Protein AF-A0AA91LRN6-F1 (afdb_monomer)

pLDDT: mean 87.01, std 10.91, range [39.53, 97.06]

Mean predicted aligned error: 8.02 Å

Structure (mmCIF, N/CA/C/O backbone):
data_AF-A0AA91LRN6-F1
#
_entry.id   AF-A0AA91LRN6-F1
#
loop_
_atom_site.group_PDB
_atom_site.id
_atom_site.type_sy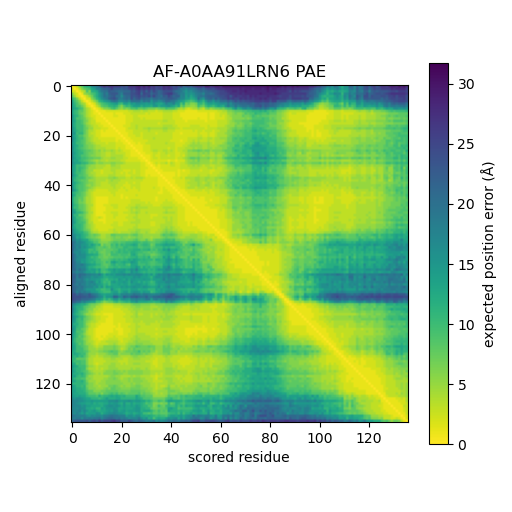mbol
_atom_site.label_atom_id
_atom_site.label_alt_id
_atom_site.label_comp_id
_atom_site.label_asym_id
_atom_site.label_entity_id
_atom_site.label_seq_id
_atom_site.pdbx_PDB_ins_code
_atom_site.Cartn_x
_atom_site.Cartn_y
_atom_site.Cartn_z
_atom_site.occupancy
_atom_site.B_iso_or_equiv
_atom_site.auth_seq_id
_atom_site.auth_comp_id
_atom_site.auth_asym_id
_atom_site.auth_atom_id
_atom_site.pdbx_PDB_model_num
ATOM 1 N N . MET A 1 1 ? -13.166 9.622 19.431 1.00 39.53 1 MET A N 1
ATOM 2 C CA . MET A 1 1 ? -14.443 9.767 18.699 1.00 39.53 1 MET A CA 1
ATOM 3 C C . MET A 1 1 ? -14.445 8.723 17.600 1.00 39.53 1 MET A C 1
ATOM 5 O O . MET A 1 1 ? -13.509 8.712 16.818 1.00 39.53 1 MET A O 1
ATOM 9 N N . THR A 1 2 ? -15.410 7.809 17.584 1.00 45.47 2 THR A N 1
ATOM 10 C CA . THR A 1 2 ? -15.503 6.747 16.569 1.00 45.47 2 THR A CA 1
ATOM 11 C C . THR A 1 2 ? -16.208 7.320 15.342 1.00 45.47 2 THR A C 1
ATOM 13 O O . THR A 1 2 ? -17.369 7.720 15.434 1.00 45.47 2 THR A O 1
ATOM 16 N N . GLN A 1 3 ? -15.496 7.440 14.223 1.00 47.72 3 GLN A N 1
ATOM 17 C CA . GLN A 1 3 ? -16.034 7.986 12.976 1.00 47.72 3 GLN A CA 1
ATOM 18 C C . GLN A 1 3 ? -17.075 7.011 12.400 1.00 47.72 3 GLN A C 1
ATOM 20 O O . GLN A 1 3 ? -16.844 5.801 12.379 1.00 47.72 3 GLN A O 1
ATOM 25 N N . LYS A 1 4 ? -18.250 7.508 11.990 1.00 46.38 4 LYS A N 1
ATOM 26 C CA . LYS A 1 4 ? -19.282 6.664 11.370 1.00 46.38 4 LYS A CA 1
ATOM 27 C C . LYS A 1 4 ? -18.861 6.298 9.936 1.00 46.38 4 LYS A C 1
ATOM 29 O O . LYS A 1 4 ? -18.309 7.154 9.250 1.00 46.38 4 LYS A O 1
ATOM 34 N N . PRO A 1 5 ? -19.172 5.082 9.443 1.00 51.66 5 PRO A N 1
ATOM 35 C CA . PRO A 1 5 ? -18.763 4.635 8.105 1.00 51.66 5 PRO A CA 1
ATOM 36 C C . PRO A 1 5 ? -19.246 5.528 6.949 1.00 51.66 5 PRO A C 1
ATOM 38 O O . PRO A 1 5 ? -18.611 5.561 5.904 1.00 51.66 5 PRO A O 1
ATOM 41 N N . SER A 1 6 ? -20.355 6.256 7.131 1.00 53.31 6 SER A N 1
ATOM 42 C CA . SER A 1 6 ? -20.955 7.137 6.116 1.00 53.31 6 SER A CA 1
ATOM 43 C C . SER A 1 6 ? -20.172 8.421 5.835 1.00 53.31 6 SER A C 1
ATOM 45 O O . SER A 1 6 ? -20.458 9.078 4.840 1.00 53.31 6 SER A O 1
ATOM 47 N N . ASP A 1 7 ? -19.218 8.780 6.697 1.00 61.09 7 ASP A N 1
ATOM 48 C CA . ASP A 1 7 ? -18.467 10.039 6.600 1.00 61.09 7 ASP A CA 1
ATOM 49 C C . ASP A 1 7 ? -17.042 9.814 6.066 1.00 61.09 7 ASP A C 1
ATOM 51 O O . ASP A 1 7 ? -16.224 10.736 6.043 1.00 61.09 7 ASP A O 1
ATOM 55 N N . LEU A 1 8 ? -16.719 8.578 5.670 1.00 66.38 8 LEU A N 1
ATOM 56 C CA . LEU A 1 8 ? -15.409 8.251 5.131 1.00 66.38 8 LEU A CA 1
ATOM 57 C C . LEU A 1 8 ? -15.291 8.771 3.693 1.00 66.38 8 LEU A C 1
ATOM 59 O O . LEU A 1 8 ? -16.215 8.594 2.894 1.00 66.38 8 LEU A O 1
ATOM 63 N N . PRO A 1 9 ? -14.164 9.415 3.342 1.00 70.88 9 PRO A N 1
ATOM 64 C CA . PRO A 1 9 ? -13.931 9.855 1.977 1.00 70.88 9 PRO A CA 1
ATOM 65 C C . PRO A 1 9 ? -13.930 8.653 1.031 1.00 70.88 9 PRO A C 1
ATOM 67 O O . PRO A 1 9 ? -13.546 7.546 1.416 1.00 70.88 9 PRO A O 1
ATOM 70 N N . ALA A 1 10 ? -14.324 8.891 -0.222 1.00 86.12 10 ALA A N 1
ATOM 71 C CA . ALA A 1 10 ? -14.219 7.889 -1.273 1.00 86.12 10 ALA A CA 1
ATOM 72 C C . ALA A 1 10 ? -12.788 7.339 -1.325 1.00 86.12 10 ALA A C 1
ATOM 74 O O . ALA A 1 10 ? -11.817 8.100 -1.376 1.00 86.12 10 ALA A O 1
ATOM 75 N N . LEU A 1 11 ? -12.668 6.015 -1.290 1.00 94.44 11 LEU A N 1
ATOM 76 C CA . LEU A 1 11 ? -11.387 5.335 -1.359 1.00 94.44 11 LEU A CA 1
ATOM 77 C C . LEU A 1 11 ? -11.141 4.820 -2.772 1.00 94.44 11 LEU A C 1
ATOM 79 O O . LEU A 1 11 ? -12.054 4.642 -3.573 1.00 94.44 11 LEU A O 1
ATOM 83 N N . TRP A 1 12 ? -9.878 4.565 -3.059 1.00 96.88 12 TRP A N 1
ATOM 84 C CA . TRP A 1 12 ? -9.391 4.073 -4.332 1.00 96.88 12 TRP A CA 1
ATOM 85 C C . TRP A 1 12 ? -8.461 2.900 -4.098 1.00 96.88 12 TRP A C 1
ATOM 87 O O . TRP A 1 12 ? -7.821 2.790 -3.047 1.00 96.88 12 TRP A O 1
ATOM 97 N N . ARG A 1 13 ? -8.373 2.022 -5.091 1.00 96.31 13 ARG A N 1
ATOM 98 C CA . ARG A 1 13 ? -7.483 0.866 -5.070 1.00 96.31 13 ARG A CA 1
ATOM 99 C C . ARG A 1 13 ? -7.028 0.532 -6.476 1.00 96.31 13 ARG A C 1
ATOM 101 O O . ARG A 1 13 ? -7.812 0.609 -7.416 1.00 96.31 13 ARG A O 1
ATOM 108 N N . VAL A 1 14 ? -5.775 0.108 -6.598 1.00 95.62 14 VAL A N 1
ATOM 109 C CA . VAL A 1 14 ? -5.311 -0.625 -7.777 1.00 95.62 14 VAL A CA 1
ATOM 110 C C . VAL A 1 14 ? -5.374 -2.113 -7.453 1.00 95.62 14 VAL A C 1
ATOM 112 O O . VAL A 1 14 ? -4.782 -2.553 -6.470 1.00 95.62 14 VAL A O 1
ATOM 115 N N . GLY A 1 15 ? -6.120 -2.872 -8.249 1.00 94.56 15 GLY A N 1
ATOM 116 C CA . GLY A 1 15 ? -6.317 -4.310 -8.067 1.00 94.56 15 GLY A CA 1
ATOM 117 C C . GLY A 1 15 ? -6.213 -5.078 -9.380 1.00 94.56 15 GLY A C 1
ATOM 118 O O . GLY A 1 15 ? -6.106 -4.482 -10.453 1.00 94.56 15 GLY A O 1
ATOM 119 N N . TYR A 1 16 ? -6.241 -6.407 -9.300 1.00 94.62 16 TYR A N 1
ATOM 120 C CA . TYR A 1 16 ? -6.228 -7.258 -10.487 1.00 94.62 16 TYR A CA 1
ATOM 121 C C . TYR A 1 16 ? -7.581 -7.207 -11.205 1.00 94.62 16 TYR A C 1
ATOM 123 O O . TYR A 1 16 ? -8.620 -7.333 -10.568 1.00 94.62 16 TYR A O 1
ATOM 131 N N . TYR A 1 17 ? -7.587 -7.050 -12.529 1.00 95.38 17 TYR A N 1
ATOM 132 C CA . TYR A 1 17 ? -8.802 -6.771 -13.310 1.00 95.38 17 TYR A CA 1
ATOM 133 C C . TYR A 1 17 ? -9.953 -7.773 -13.109 1.00 95.38 17 TYR A C 1
ATOM 135 O O . TYR A 1 17 ? -11.114 -7.380 -13.190 1.00 95.38 17 TYR A O 1
ATOM 143 N N . ALA A 1 18 ? -9.645 -9.053 -12.874 1.00 95.00 18 ALA A N 1
ATOM 144 C CA . ALA A 1 18 ? -10.660 -10.097 -12.737 1.00 95.00 18 ALA A CA 1
ATOM 145 C C . ALA A 1 18 ? -11.403 -10.030 -11.393 1.00 95.00 18 ALA A C 1
ATOM 147 O O . ALA A 1 18 ? -12.564 -10.420 -11.320 1.00 95.00 18 ALA A O 1
ATOM 148 N N . ASP A 1 19 ? -10.736 -9.537 -10.348 1.00 95.69 19 ASP A N 1
ATOM 149 C CA . ASP A 1 19 ? -11.310 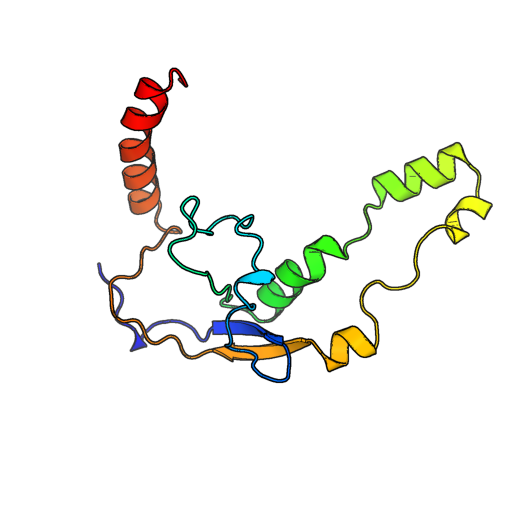-9.317 -9.023 1.00 95.69 19 ASP A CA 1
ATOM 150 C C . ASP A 1 19 ? -10.501 -8.226 -8.296 1.00 95.69 19 ASP A C 1
ATOM 152 O O . ASP A 1 19 ? -9.556 -8.521 -7.556 1.00 95.69 19 ASP A O 1
ATOM 156 N N . PRO A 1 20 ? -10.811 -6.939 -8.532 1.00 94.94 20 PRO A N 1
ATOM 157 C CA . PRO A 1 20 ? -9.980 -5.847 -8.038 1.00 94.94 20 PRO A CA 1
ATOM 158 C C . PRO A 1 20 ? -10.080 -5.658 -6.522 1.00 94.94 20 PRO A C 1
ATOM 160 O O . PRO A 1 20 ? -9.185 -5.050 -5.931 1.00 94.94 20 PRO A O 1
ATOM 163 N N . PHE A 1 21 ? -11.126 -6.188 -5.884 1.00 94.81 21 PHE A N 1
ATOM 164 C CA . PHE A 1 21 ? -11.319 -6.150 -4.431 1.00 94.81 21 PHE A CA 1
ATOM 165 C C . PHE A 1 21 ? -10.891 -7.451 -3.744 1.00 94.81 21 PHE A C 1
ATOM 167 O O . PHE A 1 21 ? -10.777 -7.485 -2.519 1.00 94.81 21 PHE A O 1
ATOM 174 N N . GLY A 1 22 ? -10.609 -8.493 -4.526 1.00 93.50 22 GLY A N 1
ATOM 175 C CA . GLY A 1 22 ? -10.072 -9.752 -4.050 1.00 93.50 22 GLY A CA 1
ATOM 176 C C . GLY A 1 22 ? -8.754 -9.579 -3.306 1.00 93.50 22 GLY A C 1
ATOM 177 O O . GLY A 1 22 ? -7.882 -8.774 -3.662 1.00 93.50 22 GLY A O 1
ATOM 178 N N . PHE A 1 23 ? -8.598 -10.378 -2.256 1.00 92.19 23 PHE A N 1
ATOM 179 C CA . PHE A 1 23 ? -7.296 -10.597 -1.648 1.00 92.19 23 PHE A CA 1
ATOM 180 C C . PHE A 1 23 ? -6.424 -11.412 -2.597 1.00 92.19 23 PHE A C 1
ATOM 182 O O . PHE A 1 23 ? -6.902 -12.364 -3.216 1.00 92.19 23 PHE A O 1
ATOM 189 N N . THR A 1 24 ? -5.127 -11.107 -2.631 1.00 87.56 24 THR A N 1
ATOM 190 C CA . THR A 1 24 ? -4.147 -11.994 -3.263 1.00 87.56 24 THR A CA 1
ATOM 191 C C . THR A 1 24 ? -4.312 -13.421 -2.698 1.00 87.56 24 THR A C 1
ATOM 193 O O . THR A 1 24 ? -4.548 -13.575 -1.484 1.00 87.56 24 THR A O 1
ATOM 196 N N . PRO A 1 25 ? -4.260 -14.465 -3.555 1.00 88.50 25 PRO A N 1
ATOM 197 C CA . PRO A 1 25 ? -4.304 -15.856 -3.115 1.00 88.50 25 PRO A CA 1
ATOM 198 C C . PRO A 1 25 ? -3.304 -16.114 -1.990 1.00 88.50 25 PRO A C 1
ATOM 200 O O . PRO A 1 25 ? -2.210 -15.554 -1.989 1.00 88.50 25 PRO A O 1
ATOM 203 N N . LEU A 1 26 ? -3.705 -16.911 -0.998 1.00 89.62 26 LEU A N 1
ATOM 204 C CA . LEU A 1 26 ? -2.935 -17.069 0.238 1.00 89.62 26 LEU A CA 1
ATOM 205 C C . LEU A 1 26 ? -1.539 -17.655 -0.020 1.00 89.62 26 LEU A C 1
ATOM 207 O O . LEU A 1 26 ? -0.580 -17.247 0.620 1.00 89.62 26 LEU A O 1
ATOM 211 N N . ASP A 1 27 ? -1.431 -18.562 -0.986 1.00 89.06 27 ASP A N 1
ATOM 212 C CA . ASP A 1 27 ? -0.187 -19.177 -1.455 1.00 89.06 27 ASP A CA 1
ATOM 213 C C . ASP A 1 27 ? 0.779 -18.185 -2.125 1.00 89.06 27 ASP A C 1
ATOM 215 O O . ASP A 1 27 ? 1.972 -18.460 -2.223 1.00 89.06 27 ASP A O 1
ATOM 219 N N . LEU A 1 28 ? 0.274 -17.024 -2.550 1.00 86.38 28 LEU A N 1
ATOM 220 C CA . LEU A 1 28 ? 1.043 -15.942 -3.167 1.00 86.38 28 LEU A CA 1
ATOM 221 C C . LEU A 1 28 ? 1.200 -14.720 -2.244 1.00 86.38 28 LEU A C 1
ATOM 223 O O . LEU A 1 28 ? 1.840 -13.745 -2.634 1.00 86.38 28 LEU A O 1
ATOM 227 N N . TYR A 1 29 ? 0.595 -14.729 -1.050 1.00 90.00 29 TYR A N 1
ATOM 228 C CA . TYR A 1 29 ? 0.615 -13.592 -0.129 1.00 90.00 29 TYR A CA 1
ATOM 229 C C . TYR A 1 29 ? 1.931 -13.570 0.661 1.00 90.00 29 TYR A C 1
ATOM 231 O O . TYR A 1 29 ? 2.249 -14.518 1.375 1.00 90.00 29 TYR A O 1
ATOM 239 N N . SER A 1 30 ? 2.699 -12.487 0.547 1.00 88.12 30 SER A N 1
ATOM 240 C CA . SER A 1 30 ? 4.049 -12.379 1.120 1.00 88.12 30 SER A CA 1
ATOM 241 C C . SER A 1 30 ? 4.092 -12.047 2.613 1.00 88.12 30 SER A C 1
ATOM 243 O O . SER A 1 30 ? 5.119 -12.297 3.238 1.00 88.12 30 SER A O 1
ATOM 245 N N . PHE A 1 31 ? 3.026 -11.461 3.173 1.00 89.81 31 PHE A N 1
ATOM 246 C CA . PHE A 1 31 ? 2.971 -10.963 4.560 1.00 89.81 31 PHE A CA 1
ATOM 247 C C . PHE A 1 31 ? 4.126 -10.012 4.939 1.00 89.81 31 PHE A C 1
ATOM 249 O O . PHE A 1 31 ? 4.550 -9.961 6.091 1.00 89.81 31 PHE A O 1
ATOM 256 N N . ASN A 1 32 ? 4.668 -9.270 3.972 1.00 88.12 32 ASN A N 1
ATOM 257 C CA . ASN A 1 32 ? 5.861 -8.440 4.157 1.00 88.12 32 ASN A CA 1
ATOM 258 C C . ASN A 1 32 ? 5.596 -6.931 4.027 1.00 88.12 32 ASN A C 1
ATOM 260 O O . ASN A 1 32 ? 6.545 -6.145 3.991 1.00 88.12 32 ASN A O 1
ATOM 264 N N . HIS A 1 33 ? 4.334 -6.507 3.948 1.00 87.56 33 HIS A N 1
ATOM 265 C CA . HIS A 1 33 ? 3.979 -5.096 3.880 1.00 87.56 33 HIS A CA 1
ATOM 266 C C . HIS A 1 33 ? 3.754 -4.489 5.271 1.00 87.56 33 HIS A C 1
ATOM 268 O O . HIS A 1 33 ? 3.509 -5.175 6.259 1.00 87.56 33 HIS A O 1
ATOM 274 N N . ARG A 1 34 ? 3.808 -3.152 5.347 1.00 88.56 34 ARG A N 1
ATOM 275 C CA . ARG A 1 34 ? 3.834 -2.364 6.599 1.00 88.56 34 ARG A CA 1
ATOM 276 C C . ARG A 1 34 ? 2.737 -2.705 7.619 1.00 88.56 34 ARG A C 1
ATOM 278 O O . ARG A 1 34 ? 2.941 -2.492 8.806 1.00 88.56 34 ARG A O 1
ATOM 285 N N . PHE A 1 35 ? 1.576 -3.155 7.152 1.00 91.69 35 PHE A N 1
ATOM 286 C CA . PHE A 1 35 ? 0.397 -3.422 7.985 1.00 91.69 35 PHE A CA 1
ATOM 287 C C . PHE A 1 35 ? -0.077 -4.875 7.858 1.00 91.69 35 PHE A C 1
ATOM 289 O O . PHE A 1 35 ? -1.230 -5.176 8.165 1.00 91.69 35 PHE A O 1
ATOM 296 N N . ASP A 1 36 ? 0.779 -5.767 7.365 1.00 93.31 36 ASP A N 1
ATOM 297 C CA . ASP A 1 36 ? 0.481 -7.193 7.364 1.00 93.31 36 ASP A CA 1
ATOM 298 C C . ASP A 1 36 ? 0.592 -7.773 8.779 1.00 93.31 36 ASP A C 1
ATOM 300 O O . ASP A 1 36 ? 1.377 -7.318 9.614 1.00 93.31 36 ASP A O 1
ATOM 304 N N . ASP A 1 37 ? -0.222 -8.791 9.056 1.00 91.19 37 ASP A N 1
ATOM 305 C CA . ASP A 1 37 ? -0.175 -9.510 10.324 1.00 91.19 37 ASP A CA 1
ATOM 306 C C . ASP A 1 37 ? 1.045 -10.427 10.369 1.00 91.19 37 ASP A C 1
ATOM 308 O O . ASP A 1 37 ? 1.112 -11.402 9.624 1.00 91.19 37 ASP A O 1
ATOM 312 N N . ILE A 1 38 ? 1.959 -10.182 11.306 1.00 87.75 38 ILE A N 1
ATOM 313 C CA . ILE A 1 38 ? 3.172 -10.996 11.496 1.00 87.75 38 ILE A CA 1
ATOM 314 C C . ILE A 1 38 ? 2.883 -12.469 11.829 1.00 87.75 38 ILE A C 1
ATOM 316 O O . ILE A 1 38 ? 3.753 -13.323 11.693 1.00 87.75 38 ILE A O 1
ATOM 320 N N . HIS A 1 39 ? 1.667 -12.778 12.288 1.00 91.06 39 HIS A N 1
ATOM 321 C CA . HIS A 1 39 ? 1.224 -14.136 12.604 1.00 91.06 39 HIS A CA 1
ATOM 322 C C . HIS A 1 39 ? 0.382 -14.764 11.483 1.00 91.06 39 HIS A C 1
ATOM 324 O O . HIS A 1 39 ? -0.168 -15.849 11.668 1.00 91.06 39 HIS A O 1
ATOM 330 N N . HIS A 1 40 ? 0.274 -14.095 10.332 1.00 92.25 40 HIS A N 1
ATOM 331 C CA . HIS A 1 40 ? -0.422 -14.551 9.129 1.00 92.25 40 HIS A CA 1
ATOM 332 C C . HIS A 1 40 ? -1.903 -14.921 9.356 1.00 92.25 40 HIS A C 1
ATOM 334 O O . HIS A 1 40 ? -2.470 -15.754 8.646 1.00 92.25 40 HIS A O 1
ATOM 340 N N . ARG A 1 41 ? -2.558 -14.309 10.350 1.00 90.75 41 ARG A N 1
ATOM 341 C CA . ARG A 1 41 ? -3.952 -14.607 10.727 1.00 90.75 41 ARG A CA 1
ATOM 342 C C . ARG A 1 41 ? -4.965 -13.981 9.776 1.00 90.75 41 ARG A C 1
ATOM 344 O O . ARG A 1 41 ? -6.073 -14.491 9.636 1.00 90.75 41 ARG A O 1
ATOM 351 N N . PHE A 1 42 ? -4.607 -12.868 9.144 1.00 90.31 42 PHE A N 1
ATOM 352 C CA . PHE A 1 42 ? -5.457 -12.149 8.200 1.00 90.31 42 PHE A CA 1
ATOM 353 C C . PHE A 1 42 ? -4.630 -11.516 7.079 1.00 90.31 42 PHE A C 1
ATOM 355 O O . PHE A 1 42 ? -3.443 -11.250 7.240 1.00 90.31 42 PHE A O 1
ATOM 362 N N . ARG A 1 43 ? -5.279 -11.287 5.933 1.00 92.88 43 ARG A N 1
ATOM 363 C CA . ARG A 1 43 ? -4.708 -10.592 4.771 1.00 92.88 43 ARG A CA 1
ATOM 364 C C . ARG A 1 43 ? -5.157 -9.135 4.781 1.00 92.88 43 ARG A C 1
ATOM 366 O O . ARG A 1 43 ? -6.263 -8.839 5.236 1.00 92.88 43 ARG A O 1
ATOM 373 N N . THR A 1 44 ? -4.339 -8.257 4.222 1.00 92.94 44 THR A N 1
ATOM 374 C CA . THR A 1 44 ? -4.570 -6.811 4.220 1.00 92.94 44 THR A CA 1
ATOM 375 C C . THR A 1 44 ? -4.921 -6.326 2.813 1.00 92.94 44 THR A C 1
ATOM 377 O O . THR A 1 44 ? -4.364 -6.776 1.811 1.00 92.94 44 THR A O 1
ATOM 380 N N . LEU A 1 45 ? -5.875 -5.395 2.717 1.00 92.44 45 LEU A N 1
ATOM 381 C CA . LEU A 1 45 ? -6.163 -4.658 1.486 1.00 92.44 45 LEU A CA 1
ATOM 382 C C . LEU A 1 45 ? -5.719 -3.212 1.659 1.00 92.44 45 LEU A C 1
ATOM 384 O O . LEU A 1 45 ? -6.147 -2.524 2.581 1.00 92.44 45 LEU A O 1
ATOM 388 N N . TYR A 1 46 ? -4.892 -2.750 0.728 1.00 93.50 46 TYR A N 1
ATOM 389 C CA . TYR A 1 46 ? -4.447 -1.368 0.662 1.00 93.50 46 TYR A CA 1
ATOM 390 C C . TYR A 1 46 ? -5.375 -0.552 -0.238 1.00 93.50 46 TYR A C 1
ATOM 392 O O . TYR A 1 46 ? -5.676 -0.956 -1.367 1.00 93.50 46 TYR A O 1
ATOM 400 N N . CYS A 1 47 ? -5.801 0.597 0.282 1.00 94.88 47 CYS A N 1
ATOM 401 C CA . CYS A 1 47 ? -6.609 1.605 -0.395 1.00 94.88 47 CYS A CA 1
ATOM 402 C C . CYS A 1 47 ? -6.041 2.994 -0.065 1.00 94.88 47 CYS A C 1
ATOM 404 O O . CYS A 1 47 ? -5.380 3.161 0.961 1.00 94.88 47 CYS A O 1
ATOM 406 N N . ALA A 1 48 ? -6.320 3.998 -0.893 1.00 94.44 48 ALA A N 1
ATOM 407 C CA . ALA A 1 48 ? -5.965 5.386 -0.599 1.00 94.44 48 ALA A CA 1
ATOM 408 C C . ALA A 1 48 ? -7.138 6.334 -0.849 1.00 94.44 48 ALA A C 1
ATOM 410 O O . ALA A 1 48 ? -8.027 6.040 -1.639 1.00 94.44 48 ALA A O 1
ATOM 411 N N . ALA A 1 49 ? -7.119 7.499 -0.204 1.00 92.88 49 ALA A N 1
ATOM 412 C CA . ALA A 1 49 ? -8.140 8.531 -0.401 1.00 92.88 49 ALA A CA 1
ATOM 413 C C . ALA A 1 49 ? -8.052 9.222 -1.776 1.00 92.88 49 ALA A C 1
ATOM 415 O O . ALA A 1 49 ? -9.023 9.819 -2.228 1.00 92.88 49 ALA A O 1
ATOM 416 N N . LEU A 1 50 ? -6.892 9.150 -2.442 1.00 94.12 50 LEU A N 1
ATOM 417 C CA . LEU A 1 50 ? -6.655 9.763 -3.749 1.00 94.12 50 LEU A CA 1
ATOM 418 C C . LEU A 1 50 ? -6.184 8.713 -4.769 1.00 94.12 50 LEU A C 1
ATOM 420 O O . LEU A 1 50 ? -5.292 7.920 -4.437 1.00 94.12 50 LEU A O 1
ATOM 424 N N . PRO A 1 51 ? -6.697 8.743 -6.015 1.00 95.19 51 PRO A N 1
ATOM 425 C CA . PRO A 1 51 ? -6.227 7.903 -7.117 1.00 95.19 51 PRO A CA 1
ATOM 426 C C . PRO A 1 51 ? -4.709 7.927 -7.316 1.00 95.19 51 PRO A C 1
ATOM 428 O O . PRO A 1 51 ? -4.064 6.894 -7.498 1.00 95.19 51 PRO A O 1
ATOM 431 N N . GLU A 1 52 ? -4.124 9.123 -7.265 1.00 95.25 52 GLU A N 1
ATOM 432 C CA . GLU A 1 52 ? -2.707 9.357 -7.516 1.00 95.25 52 GLU A CA 1
ATOM 433 C C . GLU A 1 52 ? -1.844 8.706 -6.440 1.00 95.25 52 GLU A C 1
ATOM 435 O O . GLU A 1 52 ? -0.769 8.189 -6.743 1.00 95.25 52 GLU A O 1
ATOM 440 N N . THR A 1 53 ? -2.317 8.693 -5.192 1.00 94.12 53 THR A N 1
ATOM 441 C CA . THR A 1 53 ? -1.629 8.012 -4.094 1.00 94.12 53 THR A CA 1
ATOM 442 C C . THR A 1 53 ? -1.616 6.505 -4.325 1.00 94.12 53 THR A C 1
ATOM 444 O O . THR A 1 53 ? -0.554 5.902 -4.213 1.00 94.12 53 THR A O 1
ATOM 447 N N . CYS A 1 54 ? -2.733 5.897 -4.748 1.00 93.81 54 CYS A N 1
ATOM 448 C CA . CYS A 1 54 ? -2.750 4.471 -5.101 1.00 93.81 54 CYS A CA 1
ATOM 449 C C . CYS A 1 54 ? -1.727 4.133 -6.185 1.00 93.81 54 CYS A C 1
ATOM 451 O O . CYS A 1 54 ? -0.976 3.169 -6.051 1.00 93.81 54 CYS A O 1
ATOM 453 N N . LEU A 1 55 ? -1.683 4.935 -7.251 1.00 93.12 55 LEU A N 1
ATOM 454 C CA . LEU A 1 55 ? -0.736 4.722 -8.342 1.00 93.12 55 LEU A CA 1
ATOM 455 C C . LEU A 1 55 ? 0.713 4.889 -7.868 1.00 93.12 55 LEU A C 1
ATOM 457 O O . LEU A 1 55 ? 1.562 4.091 -8.244 1.00 93.12 55 LEU A O 1
ATOM 461 N N . ARG A 1 56 ? 1.012 5.880 -7.022 1.00 91.81 56 ARG A N 1
ATOM 462 C CA . ARG A 1 56 ? 2.371 6.099 -6.491 1.00 91.81 56 ARG A CA 1
ATOM 463 C C . ARG A 1 56 ? 2.870 4.956 -5.614 1.00 91.81 56 ARG A C 1
ATOM 465 O O . ARG A 1 56 ? 4.055 4.641 -5.689 1.00 91.81 56 ARG A O 1
ATOM 472 N N . GLU A 1 57 ? 1.997 4.374 -4.799 1.00 91.00 57 GLU A N 1
ATOM 473 C CA . GLU A 1 57 ? 2.333 3.220 -3.959 1.00 91.00 57 GLU A CA 1
ATOM 474 C C . GLU A 1 57 ? 2.581 1.977 -4.822 1.00 91.00 57 GLU A C 1
ATOM 476 O O . GLU A 1 57 ? 3.615 1.334 -4.700 1.00 91.00 57 GLU A O 1
ATOM 481 N N . VAL A 1 58 ? 1.689 1.680 -5.771 1.00 90.31 58 VAL A N 1
ATOM 482 C CA . VAL A 1 58 ? 1.798 0.476 -6.616 1.00 90.31 58 VAL A CA 1
ATOM 483 C C . VAL A 1 58 ? 2.957 0.558 -7.609 1.00 90.31 58 VAL A C 1
ATOM 485 O O . VAL A 1 58 ? 3.615 -0.437 -7.889 1.00 90.31 58 VAL A O 1
ATOM 488 N N . LEU A 1 59 ? 3.220 1.743 -8.158 1.00 89.56 59 LEU A N 1
ATOM 489 C CA . LEU A 1 59 ? 4.321 1.962 -9.095 1.00 89.56 59 LEU A CA 1
ATOM 490 C C . LEU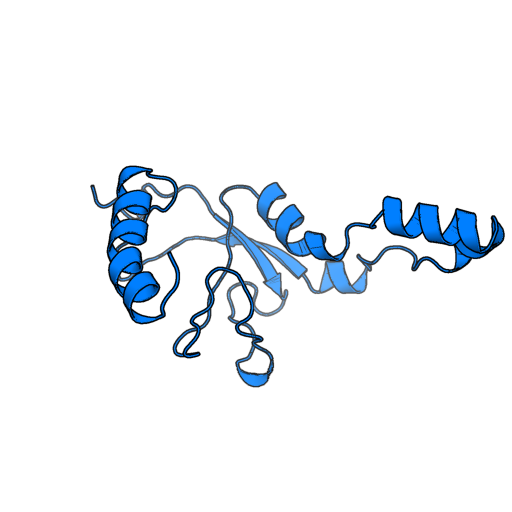 A 1 59 ? 5.644 2.246 -8.372 1.00 89.56 59 LEU A C 1
ATOM 492 O O . LEU A 1 59 ? 6.628 2.584 -9.030 1.00 89.56 59 LEU A O 1
ATOM 496 N N . ALA A 1 60 ? 5.683 2.154 -7.036 1.00 86.69 60 ALA A N 1
ATOM 497 C CA . ALA A 1 60 ? 6.858 2.519 -6.263 1.00 86.69 60 ALA A CA 1
ATOM 498 C C . ALA A 1 60 ? 8.089 1.702 -6.664 1.00 86.69 60 ALA A C 1
ATOM 500 O O . ALA A 1 60 ? 9.133 2.296 -6.923 1.00 86.69 60 ALA A O 1
ATOM 501 N N . ASP A 1 61 ? 7.916 0.389 -6.810 1.00 78.31 61 ASP A N 1
ATOM 502 C CA . ASP A 1 61 ? 8.972 -0.561 -7.182 1.00 78.31 61 ASP A CA 1
ATOM 503 C C . ASP A 1 61 ? 9.444 -0.397 -8.633 1.00 78.31 61 ASP A C 1
ATOM 505 O O . ASP A 1 61 ? 10.502 -0.882 -9.023 1.00 78.31 61 ASP A O 1
ATOM 509 N N . PHE A 1 62 ? 8.665 0.311 -9.450 1.00 81.44 62 PHE A N 1
ATOM 510 C CA . PHE A 1 62 ? 8.996 0.618 -10.837 1.00 81.44 62 PHE A CA 1
ATOM 511 C C . PHE A 1 62 ? 9.720 1.955 -10.996 1.00 81.44 62 PHE A C 1
ATOM 513 O O . PHE A 1 62 ? 10.055 2.338 -12.122 1.00 81.44 62 PHE A O 1
ATOM 520 N N . ARG A 1 63 ? 9.950 2.691 -9.901 1.00 81.69 63 ARG A N 1
ATOM 521 C CA . ARG A 1 63 ? 10.713 3.937 -9.951 1.00 81.69 63 ARG A CA 1
ATOM 522 C C . ARG A 1 63 ? 12.185 3.621 -10.229 1.00 81.69 63 ARG A C 1
ATOM 524 O O . ARG A 1 63 ? 12.787 2.865 -9.471 1.00 81.69 63 ARG A O 1
ATOM 531 N N . PRO A 1 64 ? 12.784 4.205 -11.279 1.00 80.50 64 PRO A N 1
ATOM 532 C CA . PRO A 1 64 ? 14.208 4.041 -11.519 1.00 80.50 64 PRO A CA 1
ATOM 533 C C . PRO A 1 64 ? 15.016 4.662 -10.372 1.00 80.50 64 PRO A C 1
ATOM 535 O O . PRO A 1 64 ? 14.791 5.819 -10.006 1.00 80.50 64 PRO A O 1
ATOM 538 N N . ASP A 1 65 ? 15.984 3.917 -9.834 1.00 85.44 65 ASP A N 1
ATOM 539 C CA . ASP A 1 65 ? 17.016 4.476 -8.957 1.00 85.44 65 ASP A CA 1
ATOM 540 C C . ASP A 1 65 ? 18.045 5.208 -9.825 1.00 85.44 65 ASP A C 1
ATOM 542 O O . ASP A 1 65 ? 19.022 4.632 -10.307 1.00 85.44 65 ASP A O 1
ATOM 546 N N . LEU A 1 66 ? 17.792 6.497 -10.049 1.00 86.00 66 LEU A N 1
ATOM 547 C CA . LEU A 1 66 ? 18.626 7.341 -10.903 1.00 86.00 66 LEU A CA 1
ATOM 548 C C . LEU A 1 66 ? 20.073 7.430 -10.407 1.00 86.00 66 LEU A C 1
ATOM 550 O O . LEU A 1 66 ? 20.986 7.551 -11.222 1.00 86.00 66 LEU A O 1
ATOM 554 N N . ASP A 1 67 ? 20.302 7.350 -9.095 1.00 89.25 67 ASP A N 1
ATOM 555 C CA . ASP A 1 67 ? 21.651 7.389 -8.542 1.00 89.25 67 ASP A CA 1
ATOM 556 C C . ASP A 1 67 ? 22.383 6.066 -8.786 1.00 89.25 67 ASP A C 1
ATOM 558 O O . ASP A 1 67 ? 23.566 6.079 -9.129 1.00 89.25 67 ASP A O 1
ATOM 562 N N . ALA A 1 68 ? 21.705 4.9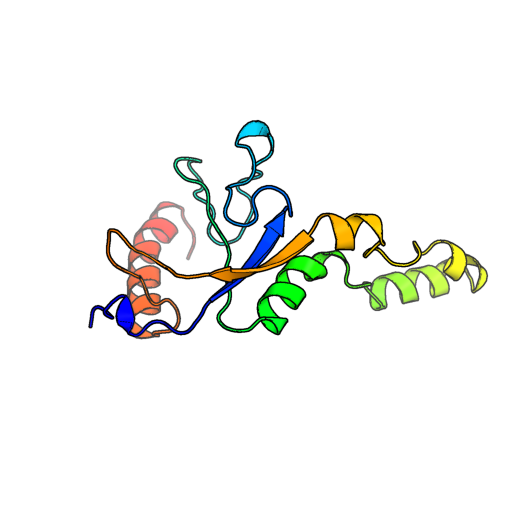21 -8.657 1.00 87.44 68 ALA A N 1
ATOM 563 C CA . ALA A 1 68 ? 22.273 3.626 -9.036 1.00 87.44 68 ALA A CA 1
ATOM 564 C C . ALA A 1 68 ? 22.564 3.546 -10.536 1.00 87.44 68 ALA A C 1
ATOM 566 O O . ALA A 1 68 ? 23.655 3.119 -10.917 1.00 87.44 68 ALA A O 1
ATOM 567 N N . MET A 1 69 ? 21.637 4.016 -11.373 1.00 88.44 69 MET A N 1
ATOM 568 C CA . MET A 1 69 ? 21.822 4.081 -12.822 1.00 88.44 69 MET A CA 1
ATOM 569 C C . MET A 1 69 ? 23.011 4.974 -13.191 1.00 88.44 69 MET A C 1
ATOM 571 O O . MET A 1 69 ? 23.869 4.564 -13.970 1.00 88.44 69 MET A O 1
ATOM 575 N N . ARG A 1 70 ? 23.122 6.162 -12.578 1.00 90.75 70 ARG A N 1
ATOM 576 C CA . ARG A 1 70 ? 24.263 7.065 -12.787 1.00 90.75 70 ARG A CA 1
ATOM 577 C C . ARG A 1 70 ? 25.583 6.392 -12.412 1.00 90.75 70 ARG A C 1
ATOM 579 O O . ARG A 1 70 ? 26.501 6.390 -13.225 1.00 90.75 70 ARG A O 1
ATOM 586 N N . ARG A 1 71 ? 25.663 5.761 -11.234 1.00 94.56 71 ARG A N 1
ATOM 587 C CA . ARG A 1 71 ? 26.867 5.028 -10.791 1.00 94.56 71 ARG A CA 1
ATOM 588 C C . ARG A 1 71 ? 27.243 3.879 -11.732 1.00 94.56 71 ARG A C 1
ATOM 590 O O . ARG A 1 71 ? 28.426 3.574 -11.865 1.00 94.56 71 ARG A O 1
ATOM 597 N N . HIS A 1 72 ? 26.260 3.219 -12.346 1.00 91.81 72 HIS A N 1
ATOM 598 C CA . HIS A 1 72 ? 26.489 2.145 -13.317 1.00 91.81 72 HIS A CA 1
ATOM 599 C C . HIS A 1 72 ? 27.128 2.686 -14.599 1.00 91.81 72 HIS A C 1
ATOM 601 O O . HIS A 1 72 ? 28.189 2.211 -14.997 1.00 91.81 72 HIS A O 1
ATOM 607 N N . VAL A 1 73 ? 26.557 3.747 -15.175 1.00 94.38 73 VAL A N 1
ATOM 608 C CA . VAL A 1 73 ? 27.102 4.406 -16.375 1.00 94.38 73 VAL A CA 1
ATOM 609 C C . VAL A 1 73 ? 28.485 5.009 -16.110 1.00 94.38 73 VAL A C 1
ATOM 611 O O . VAL A 1 73 ? 29.396 4.829 -16.911 1.00 94.38 73 VAL A O 1
ATOM 614 N N . GLU A 1 74 ? 28.690 5.664 -14.963 1.00 94.62 74 GLU A N 1
ATOM 615 C CA . GLU A 1 74 ? 30.006 6.190 -14.560 1.00 94.62 74 GLU A CA 1
ATOM 616 C C . GLU A 1 74 ? 31.073 5.087 -14.462 1.00 94.62 74 GLU A C 1
ATOM 618 O O . GLU A 1 74 ? 32.243 5.334 -14.751 1.00 94.62 74 GLU A O 1
ATOM 623 N N . ARG A 1 75 ? 30.685 3.869 -14.059 1.00 95.19 75 ARG A N 1
ATOM 624 C CA . ARG A 1 75 ? 31.603 2.736 -13.893 1.00 95.19 75 ARG A CA 1
ATOM 625 C C . ARG A 1 75 ? 31.912 2.005 -15.200 1.00 95.19 75 ARG A C 1
ATOM 627 O O . ARG A 1 75 ? 33.045 1.556 -15.358 1.00 95.19 75 ARG A O 1
ATOM 634 N N . TYR A 1 76 ? 30.932 1.846 -16.086 1.00 94.50 76 TYR A N 1
ATOM 635 C CA . TYR A 1 76 ? 31.041 0.969 -17.260 1.00 94.50 76 TYR A CA 1
ATOM 636 C C . TYR A 1 76 ? 31.039 1.704 -18.608 1.00 94.50 76 TYR A C 1
ATOM 638 O O . TYR A 1 76 ? 31.270 1.069 -19.631 1.00 94.50 76 TYR A O 1
ATOM 646 N N . GLY A 1 77 ? 30.858 3.026 -18.611 1.00 94.06 77 GLY A N 1
ATOM 647 C CA . GLY A 1 77 ? 30.858 3.854 -19.816 1.00 94.06 77 GLY A CA 1
ATOM 648 C C . GLY A 1 77 ? 29.453 4.125 -20.374 1.00 94.06 77 GLY A C 1
ATOM 649 O O . GLY A 1 77 ? 28.466 3.569 -19.885 1.00 94.06 77 GLY A O 1
ATOM 650 N N . PRO A 1 78 ? 29.331 5.011 -21.381 1.00 90.75 78 PRO A N 1
ATOM 651 C CA . PRO A 1 78 ? 28.044 5.427 -21.940 1.00 90.75 78 PRO A CA 1
ATOM 652 C C . PRO A 1 78 ? 27.207 4.285 -22.529 1.00 90.75 78 PRO A C 1
ATOM 654 O O . PRO A 1 78 ? 25.982 4.364 -22.478 1.00 90.75 78 PRO A O 1
ATOM 657 N N . GLU A 1 79 ? 27.836 3.225 -23.051 1.00 91.50 79 GLU A N 1
ATOM 658 C CA . GLU A 1 79 ? 27.128 2.069 -23.622 1.00 91.50 79 GLU A CA 1
ATOM 659 C C . GLU A 1 79 ? 26.332 1.284 -22.565 1.00 91.50 79 GLU A C 1
ATOM 661 O O . GLU A 1 79 ? 25.326 0.658 -22.885 1.00 91.50 79 GLU A O 1
ATOM 666 N N . ALA A 1 80 ? 26.709 1.376 -21.284 1.00 88.81 80 ALA A N 1
ATOM 667 C CA . ALA A 1 80 ? 26.007 0.720 -20.179 1.00 88.81 80 ALA A CA 1
ATOM 668 C C . ALA A 1 80 ? 24.600 1.294 -19.914 1.00 88.81 80 ALA A C 1
ATOM 670 O O . ALA A 1 80 ? 23.846 0.751 -19.108 1.00 88.81 80 ALA A O 1
ATOM 671 N N . ALA A 1 81 ? 24.223 2.392 -20.579 1.00 84.19 81 ALA A N 1
ATOM 672 C CA . ALA A 1 81 ? 22.852 2.890 -20.561 1.00 84.19 81 ALA A CA 1
ATOM 673 C C . ALA A 1 81 ? 21.856 1.909 -21.212 1.00 84.19 81 ALA A C 1
ATOM 675 O O . ALA A 1 81 ? 20.681 1.905 -20.838 1.00 84.19 81 ALA A O 1
ATOM 676 N N . ASP A 1 82 ? 22.322 1.057 -22.129 1.00 85.06 82 ASP A N 1
ATOM 677 C CA . ASP A 1 82 ? 21.491 0.054 -22.805 1.00 85.06 82 ASP A CA 1
ATOM 678 C C . ASP A 1 82 ? 21.126 -1.134 -21.890 1.00 85.06 82 ASP A C 1
ATOM 680 O O . ASP A 1 82 ? 20.204 -1.891 -22.197 1.00 85.06 82 ASP A O 1
ATOM 684 N N . ASP A 1 83 ? 21.787 -1.270 -20.731 1.00 84.25 83 ASP A N 1
ATOM 685 C CA . ASP A 1 83 ? 21.505 -2.320 -19.740 1.00 84.25 83 ASP A CA 1
ATOM 686 C C . ASP A 1 83 ? 20.182 -2.088 -18.984 1.00 84.25 83 ASP A C 1
ATOM 688 O O . ASP A 1 83 ? 19.654 -2.991 -18.322 1.00 84.25 83 ASP A O 1
ATOM 692 N N . PHE A 1 84 ? 19.628 -0.874 -19.033 1.00 82.94 84 PHE A N 1
ATOM 693 C CA . PHE A 1 84 ? 18.425 -0.532 -18.282 1.00 82.94 84 PHE A CA 1
ATOM 694 C C . PHE A 1 84 ? 17.161 -1.029 -18.988 1.00 82.94 84 PHE A C 1
ATOM 696 O O . PHE A 1 84 ? 16.904 -0.733 -20.153 1.00 82.94 84 PHE A O 1
ATOM 703 N N . THR A 1 85 ? 16.316 -1.765 -18.257 1.00 70.56 85 THR A N 1
ATOM 704 C CA . THR A 1 85 ? 15.084 -2.328 -18.825 1.00 70.56 85 THR A CA 1
ATOM 705 C C . THR A 1 85 ? 14.120 -1.219 -19.268 1.00 70.56 85 THR A C 1
ATOM 707 O O . THR A 1 85 ? 13.742 -0.372 -18.451 1.00 70.56 85 THR A O 1
ATOM 710 N N . PRO A 1 86 ? 13.644 -1.234 -20.526 1.00 64.12 86 PRO A N 1
ATOM 711 C CA . PRO A 1 86 ? 12.677 -0.258 -20.997 1.00 64.12 86 PRO A CA 1
ATOM 712 C C . PRO A 1 86 ? 11.309 -0.494 -20.343 1.00 64.12 86 PRO A C 1
ATOM 714 O O . PRO A 1 86 ? 10.702 -1.551 -20.490 1.00 64.12 86 PRO A O 1
ATOM 717 N N . ALA A 1 87 ? 10.826 0.535 -19.643 1.00 69.31 87 ALA A N 1
ATOM 718 C CA . ALA A 1 87 ? 9.472 0.690 -19.106 1.00 69.31 87 ALA A CA 1
ATOM 719 C C . ALA A 1 87 ? 8.923 -0.522 -18.309 1.00 69.31 87 ALA A C 1
ATOM 721 O O . ALA A 1 87 ? 8.187 -1.345 -18.860 1.00 69.31 87 ALA A O 1
ATOM 722 N N . PRO A 1 88 ? 9.147 -0.582 -16.983 1.00 74.38 88 PRO A N 1
ATOM 723 C CA . PRO A 1 88 ? 8.584 -1.637 -16.126 1.00 74.38 88 PRO A CA 1
ATOM 724 C C . PRO A 1 88 ? 7.043 -1.741 -16.186 1.00 74.38 88 PRO A C 1
ATOM 726 O O . PRO A 1 88 ? 6.467 -2.810 -15.980 1.00 74.38 88 PRO A O 1
ATOM 729 N N . VAL A 1 89 ? 6.355 -0.653 -16.553 1.00 87.19 89 VAL A N 1
ATOM 730 C CA . VAL A 1 89 ? 4.901 -0.619 -16.766 1.00 87.19 89 VAL A CA 1
ATOM 731 C C . VAL A 1 89 ? 4.558 -0.984 -18.217 1.00 87.19 89 VAL A C 1
ATOM 733 O O . VAL A 1 89 ? 4.423 -0.127 -19.097 1.00 87.19 89 VAL A O 1
ATOM 736 N N . THR A 1 90 ? 4.376 -2.277 -18.477 1.00 89.06 90 THR A N 1
ATOM 737 C CA . THR A 1 90 ? 4.055 -2.803 -19.817 1.00 89.06 90 THR A CA 1
ATOM 738 C C . THR A 1 90 ? 2.572 -2.648 -20.191 1.00 89.06 90 THR A C 1
ATOM 740 O O . THR A 1 90 ? 1.712 -2.386 -19.347 1.00 89.06 90 THR A O 1
ATOM 743 N N . ALA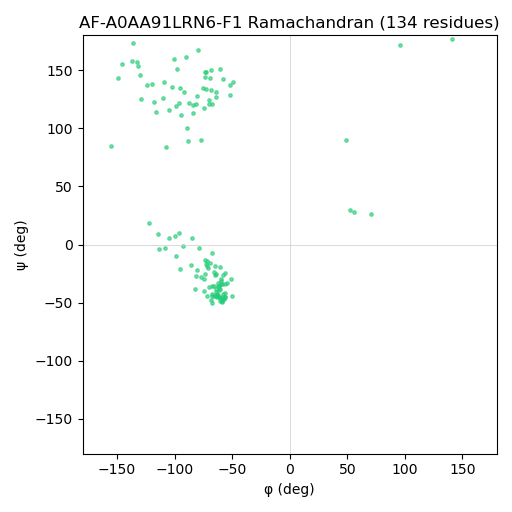 A 1 91 ? 2.231 -2.855 -21.470 1.00 90.69 91 ALA A N 1
ATOM 744 C CA . ALA A 1 91 ? 0.830 -2.918 -21.912 1.00 90.69 91 ALA A CA 1
ATOM 745 C C . ALA A 1 91 ? 0.057 -4.055 -21.222 1.00 90.69 91 ALA A C 1
ATOM 747 O O . ALA A 1 91 ? -1.089 -3.866 -20.819 1.00 90.69 91 ALA A O 1
ATOM 748 N N . ARG A 1 92 ? 0.713 -5.205 -21.015 1.00 91.25 92 ARG A N 1
ATOM 749 C CA . ARG A 1 92 ? 0.157 -6.324 -20.248 1.00 91.25 92 ARG A CA 1
ATOM 750 C C . ARG A 1 92 ? -0.119 -5.923 -18.802 1.00 91.25 92 ARG A C 1
ATOM 752 O O . ARG A 1 92 ? -1.201 -6.212 -18.308 1.00 91.25 92 ARG A O 1
ATOM 759 N N . TRP A 1 93 ? 0.817 -5.231 -18.148 1.00 90.88 93 TRP A N 1
ATOM 760 C CA . TRP A 1 93 ? 0.617 -4.758 -16.778 1.00 90.88 93 TRP A CA 1
ATOM 761 C C . TRP A 1 93 ? -0.617 -3.853 -16.682 1.00 90.88 93 TRP A C 1
ATOM 763 O O . TRP A 1 93 ? -1.477 -4.098 -15.841 1.00 90.88 93 TRP A O 1
ATOM 773 N N . ARG A 1 94 ? -0.761 -2.884 -17.599 1.00 92.31 94 ARG A N 1
ATOM 774 C CA . ARG A 1 94 ? -1.930 -1.983 -17.655 1.00 92.31 94 ARG A CA 1
ATOM 775 C C . ARG A 1 94 ? -3.251 -2.708 -17.915 1.00 92.31 94 ARG A C 1
ATOM 777 O O . ARG A 1 94 ? -4.278 -2.272 -17.422 1.00 92.31 94 ARG A O 1
ATOM 784 N N . ALA A 1 95 ? -3.234 -3.797 -18.683 1.00 94.25 95 ALA A N 1
ATOM 785 C CA . ALA A 1 95 ? -4.426 -4.612 -18.915 1.00 94.25 95 ALA A CA 1
ATOM 786 C C . ALA A 1 95 ? -4.812 -5.460 -17.690 1.00 94.25 95 ALA A C 1
ATOM 788 O O . ALA A 1 95 ? -5.969 -5.841 -17.547 1.00 94.25 95 ALA A O 1
ATOM 789 N N . GLN A 1 96 ? -3.846 -5.775 -16.824 1.00 94.62 96 GLN A N 1
ATOM 790 C CA . GLN A 1 96 ? -4.047 -6.640 -15.664 1.00 94.62 96 GLN A CA 1
ATOM 791 C C . GLN A 1 96 ? -4.346 -5.879 -14.370 1.00 94.62 96 GLN A C 1
ATOM 793 O O . GLN A 1 96 ? -4.922 -6.473 -13.463 1.00 94.62 96 GLN A O 1
ATOM 798 N N . HIS A 1 97 ? -3.983 -4.598 -14.285 1.00 94.75 97 HIS A N 1
ATOM 799 C CA . HIS A 1 97 ? -4.139 -3.779 -13.085 1.00 94.75 97 HIS A CA 1
ATOM 800 C C . HIS A 1 97 ? -5.074 -2.608 -13.360 1.00 94.75 97 HIS A C 1
ATOM 802 O O . HIS A 1 97 ? -4.823 -1.793 -14.247 1.00 94.75 97 HIS A O 1
ATOM 808 N N . VAL A 1 98 ? -6.144 -2.519 -12.576 1.00 96.06 98 VAL A N 1
ATOM 809 C CA . VAL A 1 98 ? -7.194 -1.512 -12.737 1.00 96.06 98 VAL A CA 1
ATOM 810 C C . VAL A 1 98 ? -7.298 -0.654 -11.490 1.00 96.06 98 VAL A C 1
ATOM 812 O O . VAL A 1 98 ? -7.239 -1.160 -10.372 1.00 96.06 98 VAL A O 1
ATOM 815 N N . LEU A 1 99 ? -7.459 0.650 -11.693 1.00 97.06 99 LEU A N 1
ATOM 816 C CA . LEU A 1 99 ? -7.782 1.602 -10.640 1.00 97.06 99 LEU A CA 1
ATOM 817 C C . LEU A 1 99 ? -9.305 1.664 -10.492 1.00 97.06 99 LEU A C 1
ATOM 819 O O . LEU A 1 99 ? -10.002 1.987 -11.453 1.00 97.06 99 LEU A O 1
ATOM 823 N N . VAL A 1 100 ? -9.810 1.374 -9.297 1.00 96.56 100 VAL A N 1
ATOM 824 C CA . VAL A 1 100 ? -11.246 1.333 -9.001 1.00 96.56 100 VAL A CA 1
ATOM 825 C C . VAL A 1 100 ? -11.580 2.153 -7.752 1.00 96.56 100 VAL A C 1
ATOM 827 O O . VAL A 1 100 ? -10.764 2.201 -6.824 1.00 96.56 100 VAL A O 1
ATOM 830 N N . PRO A 1 101 ? -12.762 2.794 -7.701 1.00 96.00 101 PRO A N 1
ATOM 831 C CA . PRO A 1 101 ? -13.293 3.338 -6.459 1.00 96.00 101 PRO A CA 1
ATOM 832 C C . PRO A 1 101 ? -13.688 2.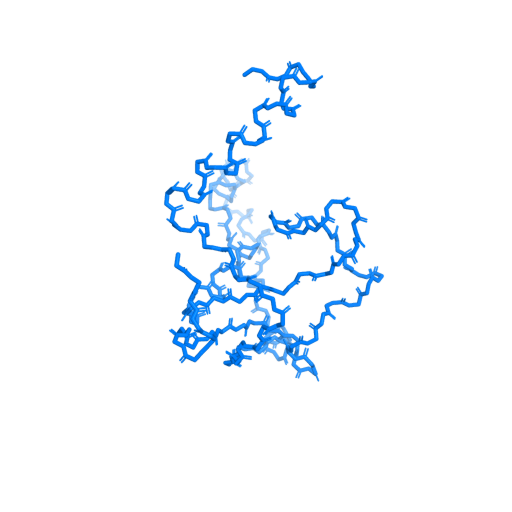198 -5.507 1.00 96.00 101 PRO A C 1
ATOM 834 O O . PRO A 1 101 ? -14.056 1.106 -5.944 1.00 96.00 101 PRO A O 1
ATOM 837 N N . VAL A 1 102 ? -13.608 2.453 -4.205 1.00 94.25 102 VAL A N 1
ATOM 838 C CA . VAL A 1 102 ? -13.861 1.488 -3.132 1.00 94.25 102 VAL A CA 1
ATOM 839 C C . VAL A 1 102 ? -14.849 2.090 -2.138 1.00 94.25 102 VAL A C 1
ATOM 841 O O . VAL A 1 102 ? -14.576 3.133 -1.540 1.00 94.25 102 VAL A O 1
ATOM 844 N N . ASP A 1 103 ? -15.943 1.372 -1.892 1.00 90.12 103 ASP A N 1
ATOM 845 C CA . ASP A 1 103 ? -16.868 1.658 -0.796 1.00 90.12 103 ASP A CA 1
ATOM 846 C C . ASP A 1 103 ? -16.494 0.814 0.424 1.00 90.12 103 ASP A C 1
ATOM 848 O O . ASP A 1 103 ? -16.646 -0.412 0.426 1.00 90.12 103 ASP A O 1
ATOM 852 N N . LEU A 1 104 ? -16.005 1.463 1.482 1.00 87.38 104 LEU A N 1
ATOM 853 C CA . LEU A 1 104 ? -15.591 0.764 2.693 1.00 87.38 104 LEU A CA 1
ATOM 854 C C . LEU A 1 104 ? -16.787 0.493 3.612 1.00 87.38 104 LEU A C 1
ATOM 856 O O . LEU A 1 104 ? -17.438 1.410 4.110 1.00 87.38 104 LEU A O 1
ATOM 860 N N . ARG A 1 105 ? -17.041 -0.789 3.883 1.00 87.06 105 ARG A N 1
ATOM 861 C CA . ARG A 1 105 ? -18.016 -1.246 4.880 1.00 87.06 105 ARG A CA 1
ATOM 862 C C . ARG A 1 105 ? -17.274 -1.987 5.978 1.00 87.06 105 ARG A C 1
ATOM 864 O O . ARG A 1 105 ? -16.681 -3.030 5.719 1.00 87.06 105 ARG A O 1
ATOM 871 N N . LEU A 1 106 ? -17.289 -1.427 7.181 1.00 84.62 106 LEU A N 1
ATOM 872 C CA . LEU A 1 106 ? -16.590 -1.986 8.333 1.00 84.62 106 LEU A CA 1
ATOM 873 C C . LEU A 1 106 ? -17.569 -2.693 9.261 1.00 84.62 106 LEU A C 1
ATOM 875 O O . LEU A 1 106 ? -18.616 -2.142 9.599 1.00 84.62 106 LEU A O 1
ATOM 879 N N . ASP A 1 107 ? -17.170 -3.877 9.711 1.00 87.06 107 ASP A N 1
ATOM 880 C CA . ASP A 1 107 ? -17.723 -4.533 10.889 1.00 87.06 107 ASP A CA 1
ATOM 881 C C . ASP A 1 107 ? -16.676 -4.453 12.007 1.00 87.06 107 ASP A C 1
ATOM 883 O O . ASP A 1 107 ? -15.817 -5.322 12.153 1.00 87.06 107 ASP A O 1
ATOM 887 N N . GLY A 1 108 ? -16.659 -3.317 12.709 1.00 87.31 108 GLY A N 1
ATOM 888 C CA . GLY A 1 108 ? -15.690 -3.039 13.767 1.00 87.31 108 GLY A CA 1
ATOM 889 C C . GLY A 1 108 ? -15.185 -1.593 13.794 1.00 87.31 108 GLY A C 1
ATOM 890 O O . GLY A 1 108 ? -15.569 -0.767 12.961 1.00 87.31 108 GLY A O 1
ATOM 891 N N . PRO A 1 109 ? -14.343 -1.259 14.786 1.00 86.75 109 PRO A N 1
ATOM 892 C CA . PRO A 1 109 ? -13.772 0.073 14.919 1.00 86.75 109 PRO A CA 1
ATOM 893 C C . PRO A 1 109 ? -12.697 0.343 13.858 1.00 86.75 109 PRO A C 1
ATOM 895 O O . PRO A 1 109 ? -11.940 -0.547 13.475 1.00 86.75 109 PRO A O 1
ATOM 898 N N . LEU A 1 110 ? -12.585 1.607 13.448 1.00 86.88 110 LEU A N 1
ATOM 899 C CA . LEU A 1 110 ? -11.457 2.123 12.676 1.00 86.88 110 LEU A CA 1
ATOM 900 C C . LEU A 1 110 ? -10.440 2.760 13.629 1.00 86.88 110 LEU A C 1
ATOM 902 O O . LEU A 1 110 ? -10.819 3.535 14.509 1.00 86.88 110 LEU A O 1
ATOM 906 N N . ILE A 1 111 ? -9.157 2.453 13.438 1.00 89.44 111 ILE A N 1
ATOM 907 C CA . ILE A 1 111 ? -8.058 3.103 14.158 1.00 89.44 111 ILE A CA 1
ATOM 908 C C . ILE A 1 111 ? -7.465 4.182 13.253 1.00 89.44 111 ILE A C 1
ATOM 910 O O . ILE A 1 111 ? -6.955 3.877 12.176 1.00 89.44 111 ILE A O 1
ATOM 914 N N . ASP A 1 112 ? -7.518 5.437 13.699 1.00 89.81 112 ASP A N 1
ATOM 915 C CA . ASP A 1 112 ? -6.916 6.565 12.990 1.00 89.81 112 ASP A CA 1
ATOM 916 C C . ASP A 1 112 ? -5.465 6.767 13.442 1.00 89.81 112 ASP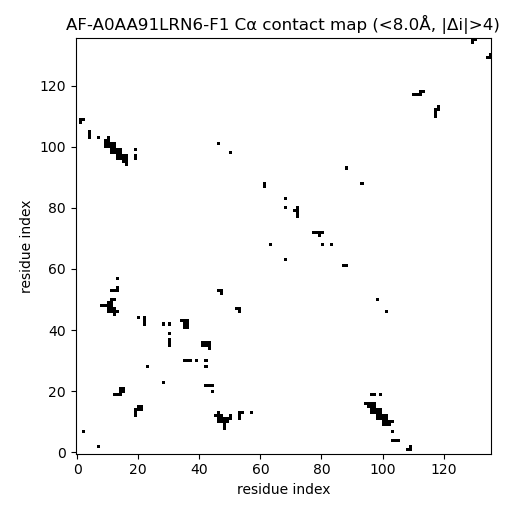 A C 1
ATOM 918 O O . ASP A 1 112 ? -5.194 7.344 14.493 1.00 89.81 112 ASP A O 1
ATOM 922 N N . LEU A 1 113 ? -4.518 6.287 12.636 1.00 90.44 113 LEU A N 1
ATOM 923 C CA .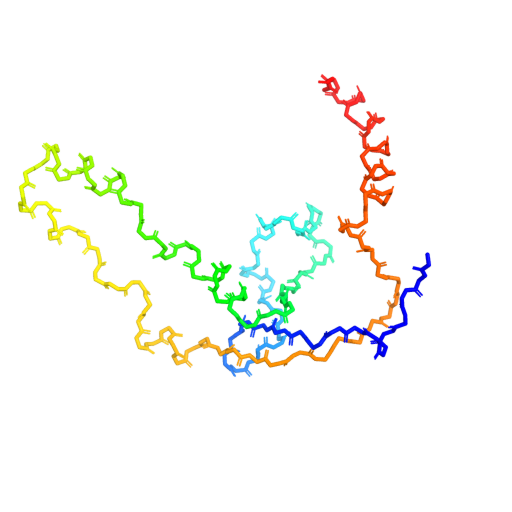 LEU A 1 113 ? -3.086 6.484 12.881 1.00 90.44 113 LEU A CA 1
ATOM 924 C C . LEU A 1 113 ? -2.587 7.881 12.471 1.00 90.44 113 LEU A C 1
ATOM 926 O O . LEU A 1 113 ? -1.413 8.186 12.670 1.00 90.44 113 LEU A O 1
ATOM 930 N N . THR A 1 114 ? -3.431 8.739 11.893 1.00 89.38 114 THR A N 1
ATOM 931 C CA . THR A 1 114 ? -3.076 10.143 11.628 1.00 89.38 114 THR A CA 1
ATOM 932 C C . THR A 1 114 ? -3.239 11.008 12.877 1.00 89.38 114 THR A C 1
ATOM 934 O O . THR A 1 114 ? -2.487 11.969 13.062 1.00 89.38 114 THR A O 1
ATOM 937 N N . ASP A 1 115 ? -4.132 10.610 13.788 1.00 92.19 115 ASP A N 1
ATOM 938 C CA . ASP A 1 115 ? -4.274 11.223 15.102 1.00 92.19 115 ASP A CA 1
ATOM 939 C C . ASP A 1 115 ? -3.034 10.960 15.972 1.00 92.19 115 ASP A C 1
ATOM 941 O O . ASP A 1 115 ? -2.663 9.819 16.271 1.00 92.19 115 ASP A O 1
ATOM 945 N N . LEU A 1 116 ? -2.391 12.043 16.414 1.00 93.50 116 LEU A N 1
ATOM 946 C CA . LEU A 1 116 ? -1.179 11.974 17.229 1.00 93.50 116 LEU A CA 1
ATOM 947 C C . LEU A 1 116 ? -1.433 11.262 18.561 1.00 93.50 116 LEU A C 1
ATOM 949 O O . LEU A 1 116 ? -0.597 10.475 18.996 1.00 93.50 116 LEU A O 1
ATOM 953 N N . SER A 1 117 ? -2.590 11.500 19.185 1.00 92.19 117 SER A N 1
ATOM 954 C CA . SER A 1 117 ? -2.900 10.902 20.487 1.00 92.19 117 SER A CA 1
ATOM 955 C C . SER A 1 117 ? -3.068 9.384 20.389 1.00 92.19 117 SER A C 1
ATOM 957 O O . SER A 1 117 ? -2.664 8.643 21.284 1.00 92.19 117 SER A O 1
ATOM 959 N N . THR A 1 118 ? -3.637 8.908 19.280 1.00 92.62 118 THR A N 1
ATOM 960 C CA . THR A 1 118 ? -3.788 7.484 18.982 1.00 92.62 118 THR A CA 1
ATOM 9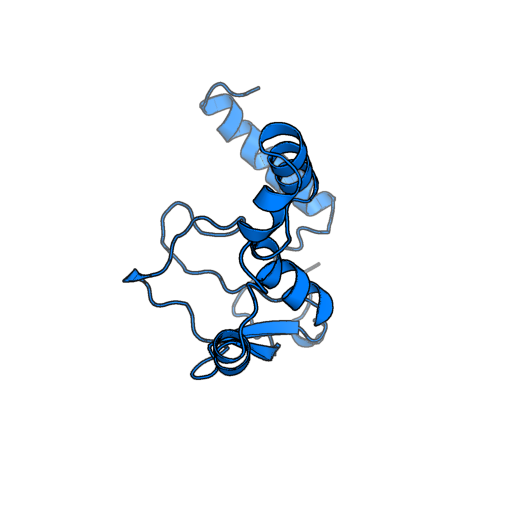61 C C . THR A 1 118 ? -2.431 6.834 18.751 1.00 92.62 118 THR A C 1
ATOM 963 O O . THR A 1 118 ? -2.172 5.776 19.323 1.00 92.62 118 THR A O 1
ATOM 966 N N . ARG A 1 119 ? -1.535 7.481 17.993 1.00 92.25 119 ARG A N 1
ATOM 967 C CA . ARG A 1 119 ? -0.163 6.983 17.805 1.00 92.25 119 ARG A CA 1
ATOM 968 C C . ARG A 1 119 ? 0.605 6.882 19.117 1.00 92.25 119 ARG A C 1
ATOM 970 O O . ARG A 1 119 ? 1.113 5.808 19.408 1.00 92.25 119 ARG A O 1
ATOM 977 N N . GLN A 1 120 ? 0.594 7.933 19.937 1.00 92.38 120 GLN A N 1
ATOM 978 C CA . GLN A 1 120 ? 1.277 7.935 21.236 1.00 92.38 120 GLN A CA 1
ATOM 979 C C . GLN A 1 120 ? 0.805 6.789 22.136 1.00 92.38 120 GLN A C 1
ATOM 981 O O . GLN A 1 120 ? 1.621 6.052 22.671 1.00 92.38 120 GLN A O 1
ATOM 986 N N . LYS A 1 121 ? -0.509 6.550 22.223 1.00 90.00 121 LYS A N 1
ATOM 987 C CA . LYS A 1 121 ? -1.051 5.422 23.002 1.00 90.00 121 LYS A CA 1
ATOM 988 C C . LYS A 1 121 ? -0.593 4.059 22.486 1.00 90.00 121 LYS A C 1
ATOM 990 O O . LYS A 1 121 ? -0.455 3.120 23.266 1.00 90.00 121 LYS A O 1
ATOM 995 N N . ILE A 1 122 ? -0.437 3.908 21.171 1.00 89.19 122 ILE A N 1
ATOM 996 C CA . ILE A 1 122 ? 0.058 2.662 20.578 1.00 89.19 122 ILE A CA 1
ATOM 997 C C . ILE A 1 122 ? 1.550 2.506 20.872 1.00 89.19 122 ILE A C 1
ATOM 999 O O . ILE A 1 122 ? 1.960 1.418 21.265 1.00 89.19 122 ILE A O 1
ATOM 1003 N N . GLU A 1 123 ? 2.334 3.572 20.719 1.00 89.19 123 GLU A N 1
ATOM 1004 C CA . GLU A 1 123 ? 3.768 3.601 21.021 1.00 89.19 123 GLU A CA 1
ATOM 1005 C C . GLU A 1 123 ? 4.025 3.258 22.494 1.00 89.19 123 GLU A C 1
ATOM 1007 O O . GLU A 1 123 ? 4.776 2.330 22.771 1.00 89.19 123 GLU A O 1
ATOM 1012 N N . GLU A 1 124 ? 3.319 3.898 23.431 1.00 89.62 124 GLU A N 1
ATOM 1013 C CA . GLU A 1 124 ? 3.419 3.634 24.875 1.00 89.62 124 GLU A CA 1
ATOM 1014 C C . GLU A 1 124 ? 3.141 2.167 25.226 1.00 89.62 124 GLU A C 1
ATOM 1016 O O . GLU A 1 124 ? 3.874 1.566 26.007 1.00 89.62 124 GLU A O 1
ATOM 1021 N N . ARG A 1 125 ? 2.134 1.548 24.595 1.00 85.69 125 ARG A N 1
ATOM 1022 C CA . ARG A 1 125 ? 1.851 0.113 24.772 1.00 85.69 125 ARG A CA 1
ATOM 1023 C C . ARG A 1 125 ? 2.967 -0.792 24.255 1.00 85.69 125 ARG A C 1
ATOM 1025 O O . ARG A 1 125 ? 3.074 -1.924 24.713 1.00 85.69 125 ARG A O 1
ATOM 1032 N N . HIS A 1 126 ? 3.748 -0.331 23.281 1.00 85.88 126 HIS A N 1
ATOM 1033 C CA . HIS A 1 126 ? 4.886 -1.084 22.762 1.00 85.88 126 HIS A CA 1
ATOM 1034 C C . HIS A 1 126 ? 6.161 -0.849 23.574 1.00 85.88 126 HIS A C 1
ATOM 1036 O O . HIS A 1 126 ? 7.051 -1.684 23.479 1.00 85.88 126 HIS A O 1
ATOM 1042 N N . ILE A 1 127 ? 6.257 0.204 24.398 1.00 87.12 127 ILE A N 1
ATOM 1043 C CA . ILE A 1 127 ? 7.423 0.427 25.274 1.00 87.12 127 ILE A CA 1
ATOM 1044 C C . ILE A 1 127 ? 7.646 -0.786 26.180 1.00 87.12 127 ILE A C 1
ATOM 1046 O O . ILE A 1 127 ? 8.769 -1.267 26.282 1.00 87.12 127 ILE A O 1
ATOM 1050 N N . GLU A 1 128 ? 6.582 -1.321 26.786 1.00 80.75 128 GLU A N 1
ATOM 1051 C CA . GLU A 1 128 ? 6.676 -2.513 27.641 1.00 80.75 128 GLU A CA 1
ATOM 1052 C C . GLU A 1 128 ? 7.256 -3.715 26.878 1.00 80.75 128 GLU A C 1
ATOM 1054 O O . GLU A 1 128 ? 8.144 -4.397 27.385 1.00 80.75 128 GLU A O 1
ATOM 1059 N N . LEU A 1 129 ? 6.820 -3.916 25.630 1.00 81.88 129 LEU A N 1
ATOM 1060 C CA . LEU A 1 129 ? 7.322 -4.977 24.755 1.00 81.88 129 LEU A CA 1
ATOM 1061 C C . LEU A 1 129 ? 8.787 -4.746 24.348 1.00 81.88 129 LEU A C 1
ATOM 1063 O O . LEU A 1 129 ? 9.580 -5.683 24.324 1.00 81.88 129 LEU A O 1
ATOM 1067 N N . LEU A 1 130 ? 9.164 -3.510 24.016 1.00 84.25 130 LEU A N 1
ATOM 1068 C CA . LEU A 1 130 ? 10.537 -3.170 23.635 1.00 84.25 130 LEU A CA 1
ATOM 1069 C C . LEU A 1 130 ? 11.504 -3.408 24.802 1.00 84.25 130 LEU A C 1
ATOM 1071 O O . LEU A 1 130 ? 12.524 -4.072 24.618 1.00 84.25 130 LEU A O 1
ATOM 1075 N N . VAL A 1 131 ? 11.127 -2.977 26.010 1.00 88.38 131 VAL A N 1
ATOM 1076 C CA . VAL A 1 131 ? 11.891 -3.218 27.243 1.00 88.38 131 VAL A CA 1
ATOM 1077 C C . VAL A 1 131 ? 12.008 -4.715 27.543 1.00 88.38 131 VAL A C 1
ATOM 1079 O O . VAL A 1 131 ? 13.102 -5.179 27.864 1.00 88.38 131 VAL A O 1
ATOM 1082 N N . GLU A 1 132 ? 10.928 -5.494 27.394 1.00 86.38 132 GLU A N 1
ATOM 1083 C CA . GLU A 1 132 ? 10.957 -6.959 27.564 1.00 86.38 132 GLU A CA 1
ATOM 1084 C C . GLU A 1 132 ? 11.987 -7.631 26.637 1.00 86.38 132 GLU A C 1
ATOM 1086 O O . GLU A 1 132 ? 12.641 -8.603 27.021 1.00 86.38 132 GLU A O 1
ATOM 1091 N N . HIS A 1 133 ? 12.185 -7.080 25.439 1.00 87.06 133 HIS A N 1
ATOM 1092 C CA . HIS A 1 133 ? 13.141 -7.574 24.450 1.00 87.06 133 HIS A CA 1
ATOM 1093 C C . HIS A 1 133 ? 14.504 -6.855 24.467 1.00 87.06 133 HIS A C 1
ATOM 1095 O O . HIS A 1 133 ? 15.329 -7.100 23.584 1.00 87.06 133 HIS A O 1
ATOM 1101 N N . GLY A 1 134 ? 14.778 -6.019 25.477 1.00 85.56 134 GLY A N 1
ATOM 1102 C CA . GLY A 1 134 ? 16.072 -5.353 25.665 1.00 85.56 134 GLY A CA 1
ATOM 1103 C C . GLY A 1 134 ? 16.376 -4.254 24.644 1.00 85.56 134 GLY A C 1
ATOM 1104 O O . GLY A 1 134 ? 17.545 -3.996 24.355 1.00 85.56 134 GLY A O 1
ATOM 1105 N N . LEU A 1 135 ? 15.339 -3.644 24.071 1.00 75.56 135 LEU A N 1
ATOM 1106 C CA . LEU A 1 135 ? 15.431 -2.507 23.160 1.00 75.56 135 LEU A CA 1
ATOM 1107 C C . LEU A 1 135 ? 14.998 -1.242 23.923 1.00 75.56 135 LEU A C 1
ATOM 1109 O O . LEU A 1 135 ? 13.849 -1.157 24.355 1.00 75.56 135 LEU A O 1
ATOM 1113 N N . GLU A 1 136 ? 15.923 -0.292 24.106 1.00 63.56 136 GLU A N 1
ATOM 1114 C CA . GLU A 1 136 ? 15.677 1.039 24.703 1.00 63.56 136 GLU A CA 1
ATOM 1115 C C . GLU A 1 136 ? 15.562 2.134 23.636 1.00 63.56 136 GLU A C 1
ATOM 1117 O O . GLU A 1 136 ? 16.374 2.121 22.678 1.00 63.56 136 GLU A O 1
#

Organism: NCBI:txid43348

Solvent-accessible surface area (backbone atoms only — not comparable to full-atom values): 8741 Å² total; per-residue (Å²): 135,86,81,59,72,88,76,59,74,66,27,19,30,68,18,43,61,91,48,52,85,58,72,74,55,74,95,74,54,79,63,77,54,100,79,39,40,89,82,67,83,56,86,74,84,78,66,26,76,41,65,67,56,31,51,52,62,72,48,46,88,62,55,80,60,62,66,60,52,49,54,46,26,75,71,67,36,80,74,48,61,74,74,59,78,83,62,83,79,37,74,68,52,57,70,42,46,38,80,42,81,44,88,75,83,78,94,70,89,83,84,61,75,82,43,64,70,53,40,50,58,52,50,58,64,43,47,61,54,33,52,76,71,75,49,132

Sequence (136 aa):
MTQKPSDLPALWRVGYYADPFGFTPLDLYSFNHRFDDIHHRFRTLYCAALPETCLREVLADFRPDLDAMRRHVERYGPEAADDFTPAPVTARWRAQHVLVPVDLRLDGPLIDLTDLSTRQKIEERHIELLVEHGLE

InterPro domains:
  IPR014914 RES domain [PF08808] (11-72)

Secondary structure (DSSP, 8-state):
----GGGSPPEEEEEETTBTTSPPPGGG----STTS-TT-SS-----BSSHHHHHHHHTGGGS--HHHHHHHHHHH-GGGGGGSPS-SS-HHHHHHEEEEEE----SSPPP-SSSHHHHHHHHHHHHHHHHHTT--

Radius of gyration: 20.29 Å; Cα contacts (8 Å, |Δi|>4): 111; chains: 1; bounding box: 53×31×51 Å

Foldseek 3Di:
DFDDLVPDAWKKAKAFPVCGPDFDPLVPQPLPDPPRDPVNPDGDGDIGNDLVVNVCVVCVVVDDPVVVLVVQCVVPHPVSNVVDDPGPCDPVNVNTIDMDIDRDDDPDTDQDPVDPVSVVVVVVVCVVVCVVVVHD